Protein AF-A0A0C3LAF5-F1 (afdb_monomer_lite)

InterPro domains:
  IPR010255 Haem peroxidase superfamily [SSF48113] (6-109)
  IPR019791 Haem peroxidase, animal-type [PF03098] (23-98)
  IPR019791 Haem peroxidase, animal-type [PS50292] (1-110)
  IPR037120 Haem peroxidase domain superfamily, animal type [G3DSA:1.10.640.10] (5-109)
  IPR05078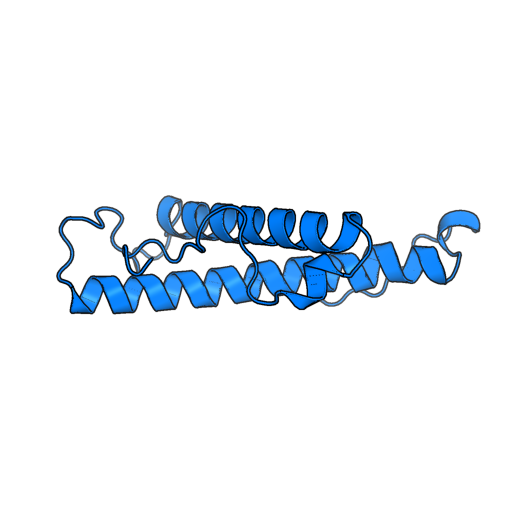3 Oxylipin biosynthesis and metabolism [PTHR11903] (9-99)

Sequence (110 aa):
LLDGTGRLKPDTFADIRLLQMPPSTPALCVLFSRNHNYIAKKLLAINEQGLWNRDVEGLGEEAKKKQDNEIFQTSRLINCGWFMNTILSDYLSAILGLVREGNSWSLDPL

Structure (mmCIF, N/CA/C/O backbone):
data_AF-A0A0C3LAF5-F1
#
_entry.id   AF-A0A0C3LAF5-F1
#
loop_
_atom_site.group_PDB
_atom_site.id
_atom_site.type_symbol
_atom_site.label_atom_id
_atom_site.label_alt_id
_atom_site.label_comp_id
_atom_site.label_asym_id
_atom_site.label_entity_id
_atom_site.label_seq_id
_atom_site.pdbx_PDB_ins_code
_atom_site.Cartn_x
_atom_site.Cartn_y
_atom_site.Cartn_z
_atom_site.occupancy
_atom_site.B_iso_or_equiv
_atom_site.auth_seq_id
_atom_site.auth_comp_id
_atom_site.auth_asym_id
_atom_site.auth_atom_id
_atom_site.pdbx_PDB_model_num
ATOM 1 N N . LEU A 1 1 ? -10.908 5.623 4.260 1.00 79.94 1 LEU A N 1
ATOM 2 C CA . LEU A 1 1 ? -12.310 5.186 4.450 1.00 79.94 1 LEU A CA 1
ATOM 3 C C . LEU A 1 1 ? -12.747 5.369 5.900 1.00 79.94 1 LEU A C 1
ATOM 5 O O . LEU A 1 1 ? -13.942 5.509 6.108 1.00 79.94 1 LEU A O 1
ATOM 9 N N . LEU A 1 2 ? -11.802 5.448 6.859 1.00 85.94 2 LEU A N 1
ATOM 10 C CA . LEU A 1 2 ? -12.084 5.606 8.294 1.00 85.94 2 LEU A CA 1
ATOM 11 C C . LEU A 1 2 ? -13.057 4.534 8.806 1.00 85.94 2 LEU A C 1
ATOM 13 O O . LEU A 1 2 ? -13.799 4.744 9.759 1.00 85.94 2 LEU A O 1
ATOM 17 N N . ASP A 1 3 ? -13.056 3.378 8.143 1.00 91.00 3 ASP A N 1
ATOM 18 C CA . ASP A 1 3 ? -13.940 2.258 8.426 1.00 91.00 3 ASP A CA 1
ATOM 19 C C . ASP A 1 3 ? -13.310 1.290 9.440 1.00 91.00 3 ASP A C 1
ATOM 21 O O . ASP A 1 3 ? -13.928 0.285 9.768 1.00 91.00 3 ASP A O 1
ATOM 25 N N . GLY A 1 4 ? -12.113 1.602 9.957 1.00 92.38 4 GLY A N 1
ATOM 26 C CA . GLY A 1 4 ? -11.370 0.792 10.925 1.00 92.38 4 GLY A CA 1
ATOM 27 C C . GLY A 1 4 ? -10.572 -0.343 10.285 1.00 92.38 4 GLY A C 1
ATOM 28 O O . GLY A 1 4 ? -10.024 -1.181 11.000 1.00 92.38 4 GLY A O 1
ATOM 29 N N . THR A 1 5 ? -10.508 -0.385 8.949 1.00 94.56 5 THR A N 1
ATOM 30 C CA . THR A 1 5 ? -9.819 -1.438 8.189 1.00 94.56 5 THR A CA 1
ATOM 31 C C . THR A 1 5 ? -8.479 -0.991 7.606 1.00 94.56 5 THR A C 1
ATOM 33 O O . THR A 1 5 ? -7.758 -1.815 7.046 1.00 94.56 5 THR A O 1
ATOM 36 N N . GLY A 1 6 ? -8.142 0.301 7.688 1.00 95.69 6 GLY A N 1
ATOM 37 C CA . GLY A 1 6 ? -6.876 0.862 7.206 1.00 95.69 6 GLY A CA 1
ATOM 38 C C . GLY A 1 6 ? -6.710 0.833 5.682 1.00 95.69 6 GLY A C 1
ATOM 39 O O . GLY A 1 6 ? -5.591 0.918 5.165 1.00 95.69 6 GLY A O 1
ATOM 40 N N . ARG A 1 7 ? -7.815 0.685 4.940 1.00 97.06 7 ARG A N 1
ATOM 41 C CA . ARG A 1 7 ? -7.820 0.549 3.478 1.00 97.06 7 ARG A CA 1
ATOM 42 C C . ARG A 1 7 ? -7.834 1.890 2.746 1.00 97.06 7 ARG A C 1
ATOM 44 O O . ARG A 1 7 ? -8.503 2.854 3.132 1.00 97.06 7 ARG A O 1
ATOM 51 N N . LEU A 1 8 ? -7.166 1.894 1.599 1.00 96.44 8 LEU A N 1
ATOM 52 C CA . LEU A 1 8 ? -7.285 2.911 0.565 1.00 96.44 8 LEU A CA 1
ATOM 53 C C . LEU A 1 8 ? -8.589 2.746 -0.217 1.00 96.44 8 LEU A C 1
ATOM 55 O O . LEU A 1 8 ? -9.133 1.644 -0.354 1.00 96.44 8 LEU A O 1
ATOM 59 N N . LYS A 1 9 ? -9.061 3.852 -0.799 1.00 96.06 9 LYS A N 1
ATOM 60 C CA . LYS A 1 9 ? -10.167 3.810 -1.756 1.00 96.06 9 LYS A CA 1
ATOM 61 C C . LYS A 1 9 ? -9.738 2.957 -2.969 1.00 96.06 9 LYS A C 1
ATOM 63 O O . LYS A 1 9 ? -8.668 3.225 -3.524 1.00 96.06 9 LYS A O 1
ATOM 68 N N . PRO A 1 10 ? -10.522 1.936 -3.366 1.00 96.19 10 PRO A N 1
ATOM 69 C CA . PRO A 1 10 ? -10.127 1.013 -4.428 1.00 96.19 10 PRO A CA 1
ATOM 70 C C . PRO A 1 10 ? -9.771 1.729 -5.730 1.00 96.19 10 PRO A C 1
ATOM 72 O O . PRO A 1 10 ? -10.497 2.629 -6.142 1.00 96.19 10 PRO A O 1
ATOM 75 N N . ASP A 1 11 ? -8.674 1.305 -6.356 1.00 95.00 11 ASP A N 1
ATOM 76 C CA . ASP A 1 11 ? -8.231 1.743 -7.686 1.00 95.00 11 ASP A CA 1
ATOM 77 C C . ASP A 1 11 ? -8.086 3.264 -7.829 1.00 95.00 11 ASP A C 1
ATOM 79 O O . ASP A 1 11 ? -8.399 3.854 -8.860 1.00 95.00 11 ASP A O 1
ATOM 83 N N . THR A 1 12 ? -7.585 3.905 -6.771 1.00 93.69 12 THR A N 1
ATOM 84 C CA . THR A 1 12 ? -7.302 5.343 -6.759 1.00 93.69 12 THR A CA 1
ATOM 85 C C . THR A 1 12 ? -5.849 5.648 -6.428 1.00 93.69 12 THR A C 1
ATOM 87 O O . THR A 1 12 ? -5.161 4.871 -5.760 1.00 93.69 12 THR A O 1
ATOM 90 N N . PHE A 1 13 ? -5.405 6.811 -6.894 1.00 94.56 13 PHE A N 1
ATOM 91 C CA . PHE A 1 13 ? -4.116 7.425 -6.604 1.00 94.56 13 PHE A CA 1
ATOM 92 C C . PHE A 1 13 ? -4.319 8.932 -6.401 1.00 94.56 13 PHE A C 1
ATOM 94 O O . PHE A 1 13 ? -5.318 9.497 -6.844 1.00 94.56 13 PHE A O 1
ATOM 101 N N . ALA A 1 14 ? -3.400 9.572 -5.680 1.00 92.06 14 ALA A N 1
ATOM 102 C CA . ALA A 1 14 ? -3.604 10.933 -5.181 1.00 92.06 14 ALA A CA 1
ATOM 103 C C . ALA A 1 14 ? -3.352 12.033 -6.225 1.00 92.06 14 ALA A C 1
ATOM 105 O O . ALA A 1 14 ? -3.884 13.131 -6.091 1.00 92.06 14 ALA A O 1
ATOM 106 N N . ASP A 1 15 ? -2.529 11.760 -7.238 1.00 94.69 15 ASP A N 1
ATOM 107 C CA . ASP A 1 15 ? -2.002 12.794 -8.127 1.00 94.69 15 ASP A CA 1
ATOM 108 C C . ASP A 1 15 ? -2.556 12.678 -9.550 1.00 94.69 15 ASP A C 1
ATOM 110 O O . ASP A 1 15 ? -2.332 11.687 -10.245 1.00 94.69 15 ASP A O 1
ATOM 114 N N . ILE A 1 16 ? -3.248 13.725 -10.003 1.00 94.50 16 ILE A N 1
ATOM 115 C CA . ILE A 1 16 ? -3.833 13.797 -11.345 1.00 94.50 16 ILE A CA 1
ATOM 116 C C . ILE A 1 16 ? -2.776 13.851 -12.455 1.00 94.50 16 ILE A C 1
ATOM 118 O O . ILE A 1 16 ? -3.044 13.426 -13.577 1.00 94.50 16 ILE A O 1
ATOM 122 N N . ARG A 1 17 ? -1.557 14.323 -12.161 1.00 95.62 17 ARG A N 1
ATOM 123 C CA . ARG A 1 17 ? -0.465 14.425 -13.145 1.00 95.62 17 ARG A CA 1
ATOM 124 C C . ARG A 1 17 ? -0.049 13.057 -13.681 1.00 95.62 17 ARG A C 1
ATOM 126 O O . ARG A 1 17 ? 0.421 12.963 -14.809 1.00 95.62 17 ARG A O 1
ATOM 133 N N . LEU A 1 18 ? -0.299 11.985 -12.924 1.00 94.44 18 LEU A N 1
ATOM 134 C CA . LEU A 1 18 ? -0.063 10.606 -13.364 1.00 94.44 18 LEU A CA 1
ATOM 135 C C . LEU A 1 18 ? -0.917 10.219 -14.581 1.00 94.44 18 LEU A C 1
ATOM 137 O O . LEU A 1 18 ? -0.532 9.325 -15.327 1.00 94.44 18 LEU A O 1
ATOM 141 N N . LEU A 1 19 ? -2.039 10.907 -14.828 1.00 94.31 19 LEU A N 1
ATOM 142 C CA . LEU A 1 19 ? -2.852 10.712 -16.035 1.00 94.31 19 LEU A CA 1
ATOM 143 C C . LEU A 1 19 ? -2.195 11.276 -17.303 1.00 94.31 19 LEU A C 1
ATOM 145 O O . LEU A 1 19 ? -2.600 10.918 -18.403 1.00 94.31 19 LEU A O 1
ATOM 149 N N . GLN A 1 20 ? -1.203 12.159 -17.159 1.00 96.44 20 GLN A N 1
ATOM 150 C CA . GLN A 1 20 ? -0.424 12.719 -18.270 1.00 96.44 20 GLN A CA 1
ATOM 151 C C . GLN A 1 20 ? 0.833 11.888 -18.578 1.00 96.44 20 GLN A C 1
ATOM 153 O O . GLN A 1 20 ? 1.569 12.199 -19.512 1.00 96.44 20 GLN A O 1
ATOM 158 N N . MET A 1 21 ? 1.093 10.844 -17.789 1.00 96.25 21 MET A N 1
ATOM 159 C CA . MET A 1 21 ? 2.193 9.903 -17.988 1.00 96.25 21 MET A CA 1
ATOM 160 C C . MET A 1 21 ? 1.738 8.713 -18.850 1.00 96.25 21 MET A C 1
ATOM 162 O O . MET A 1 21 ? 0.535 8.526 -19.056 1.00 96.25 21 MET A O 1
ATOM 166 N N . PRO A 1 22 ? 2.667 7.880 -19.361 1.00 97.44 22 PRO A N 1
ATOM 167 C CA . PRO A 1 22 ? 2.301 6.651 -20.056 1.00 97.44 22 PRO A CA 1
ATOM 168 C C . PRO A 1 22 ? 1.338 5.797 -19.217 1.00 97.44 22 PRO A C 1
ATOM 170 O O . PRO A 1 22 ? 1.489 5.748 -17.996 1.00 97.44 22 PRO A O 1
ATOM 173 N N . PRO A 1 23 ? 0.389 5.073 -19.839 1.00 95.81 23 PRO A N 1
ATOM 174 C CA . PRO A 1 23 ? -0.670 4.349 -19.126 1.00 95.81 23 PRO A CA 1
ATOM 175 C C . PRO A 1 23 ? -0.147 3.279 -18.153 1.00 95.81 23 PRO A C 1
ATOM 177 O O . PRO A 1 23 ? -0.850 2.898 -17.218 1.00 95.81 23 PRO A O 1
ATOM 180 N N . SER A 1 24 ? 1.096 2.823 -18.327 1.00 95.81 24 SER A N 1
ATOM 181 C CA . SER A 1 24 ? 1.781 1.929 -17.391 1.00 95.81 24 SER A CA 1
ATOM 182 C C . SER A 1 24 ? 1.985 2.553 -16.006 1.00 95.81 24 SER A C 1
A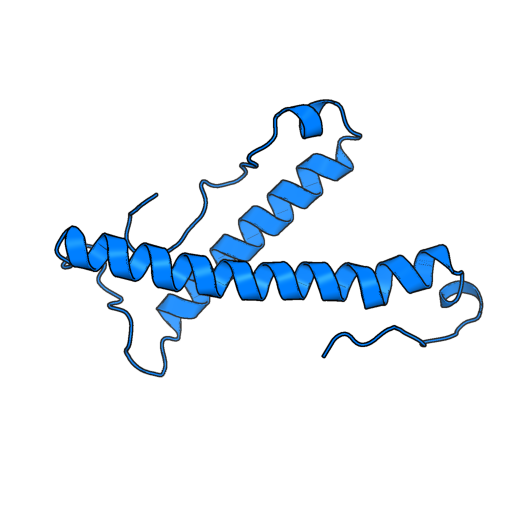TOM 184 O O . SER A 1 24 ? 1.886 1.846 -15.006 1.00 95.81 24 SER A O 1
ATOM 186 N N . THR A 1 25 ? 2.216 3.865 -15.914 1.00 95.19 25 THR A N 1
ATOM 187 C CA . THR A 1 25 ? 2.442 4.556 -14.639 1.00 95.19 25 THR A CA 1
ATOM 188 C C . THR A 1 25 ? 1.213 4.519 -13.718 1.00 95.19 25 THR A C 1
ATOM 190 O O . THR A 1 25 ? 1.326 3.968 -12.620 1.00 95.19 25 THR A O 1
ATOM 193 N N . PRO A 1 26 ? 0.024 5.026 -14.112 1.00 96.44 26 PRO A N 1
ATOM 194 C CA . PRO A 1 26 ? -1.160 4.937 -13.262 1.00 96.44 26 PRO A CA 1
ATOM 195 C C . PRO A 1 26 ? -1.616 3.485 -13.043 1.00 96.44 26 PRO A C 1
ATOM 197 O O . PRO A 1 26 ? -2.144 3.177 -11.975 1.00 96.44 26 PRO A O 1
ATOM 200 N N . ALA A 1 27 ? -1.364 2.569 -13.988 1.00 96.25 27 ALA A N 1
ATOM 201 C CA . ALA A 1 27 ? -1.635 1.143 -13.791 1.00 96.25 27 ALA A CA 1
ATOM 202 C C . ALA A 1 27 ? -0.805 0.545 -12.639 1.00 96.25 27 ALA A C 1
ATOM 204 O O . ALA A 1 27 ? -1.352 -0.172 -11.797 1.00 96.25 27 ALA A O 1
ATOM 205 N N . LEU A 1 28 ? 0.487 0.887 -12.542 1.00 95.44 28 LEU A N 1
ATOM 206 C CA . LEU A 1 28 ? 1.329 0.500 -11.405 1.00 95.44 28 LEU A CA 1
ATOM 207 C C . LEU A 1 28 ? 0.809 1.098 -10.092 1.00 95.44 28 LEU A C 1
ATOM 209 O O . LEU A 1 28 ? 0.742 0.394 -9.085 1.00 95.44 28 LEU A O 1
ATOM 213 N N . CYS A 1 29 ? 0.370 2.359 -10.089 1.00 95.94 29 CYS A N 1
ATOM 214 C CA . CYS A 1 29 ? -0.223 2.970 -8.896 1.00 95.94 29 CYS A CA 1
ATOM 215 C C . CYS A 1 29 ? -1.475 2.216 -8.419 1.00 95.94 29 CYS A C 1
ATOM 217 O O . CYS A 1 29 ? -1.627 1.973 -7.221 1.00 95.94 29 CYS A O 1
ATOM 219 N N . VAL A 1 30 ? -2.348 1.799 -9.341 1.00 96.81 30 VAL A N 1
ATOM 220 C CA . VAL A 1 30 ? -3.519 0.967 -9.022 1.00 96.81 30 VAL A CA 1
ATOM 221 C C . VAL A 1 30 ? -3.096 -0.388 -8.450 1.00 96.81 30 VAL A C 1
ATOM 223 O O . VAL A 1 30 ? -3.674 -0.837 -7.460 1.00 96.81 30 VAL A O 1
ATOM 226 N N . LEU A 1 31 ? -2.058 -1.020 -9.004 1.00 97.25 31 LEU A N 1
ATOM 227 C CA . LEU A 1 31 ? -1.526 -2.282 -8.486 1.00 97.25 31 LEU A CA 1
ATOM 228 C C . LEU A 1 31 ? -1.040 -2.139 -7.035 1.00 97.25 31 LEU A C 1
ATOM 230 O O . LEU A 1 31 ? -1.442 -2.925 -6.177 1.00 97.25 31 LEU A O 1
ATOM 234 N N . PHE A 1 32 ? -0.264 -1.099 -6.727 1.00 97.25 32 PHE A N 1
ATOM 235 C CA . PHE A 1 32 ? 0.191 -0.835 -5.356 1.00 97.25 32 PHE A CA 1
ATOM 236 C C . PHE A 1 32 ? -0.946 -0.409 -4.415 1.00 97.25 32 PHE A C 1
ATOM 238 O O . PHE A 1 32 ? -0.900 -0.729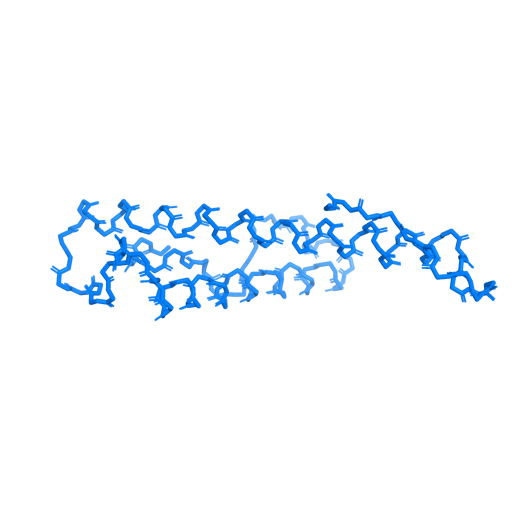 -3.226 1.00 97.25 32 PHE A O 1
ATOM 245 N N . SER A 1 33 ? -1.995 0.247 -4.922 1.00 97.38 33 SER A N 1
ATOM 246 C CA . SER A 1 33 ? -3.220 0.541 -4.160 1.00 97.38 33 SER A CA 1
ATOM 247 C C . SER A 1 33 ? -3.955 -0.748 -3.760 1.00 97.38 33 SER A C 1
ATOM 249 O O . SER A 1 33 ? -4.345 -0.932 -2.602 1.00 97.38 33 SER A O 1
ATOM 251 N N . ARG A 1 34 ? -4.067 -1.707 -4.688 1.00 98.19 34 ARG A N 1
ATOM 252 C CA . ARG A 1 34 ? -4.624 -3.042 -4.414 1.00 98.19 34 ARG A CA 1
ATOM 253 C C . ARG A 1 34 ? -3.753 -3.839 -3.445 1.00 98.19 34 ARG A C 1
ATOM 255 O O . ARG A 1 34 ? -4.305 -4.468 -2.542 1.00 98.19 34 ARG A O 1
ATOM 262 N N . ASN A 1 35 ? -2.428 -3.779 -3.586 1.00 98.06 35 ASN A N 1
ATOM 263 C CA . ASN A 1 35 ? -1.499 -4.463 -2.685 1.00 98.06 35 ASN A CA 1
ATOM 264 C C . ASN A 1 35 ? -1.597 -3.929 -1.247 1.00 98.06 35 ASN A C 1
ATOM 266 O O . ASN A 1 35 ? -1.729 -4.718 -0.316 1.00 98.06 35 ASN A O 1
ATOM 270 N N . HIS A 1 36 ? -1.666 -2.603 -1.059 1.00 98.38 36 HIS A N 1
ATOM 271 C CA . HIS A 1 36 ? -1.935 -1.994 0.254 1.00 98.38 36 HIS A CA 1
ATOM 272 C C . HIS A 1 36 ? -3.205 -2.569 0.888 1.00 98.38 36 HIS A C 1
ATOM 274 O O . HIS A 1 36 ? -3.200 -2.996 2.039 1.00 98.38 36 HIS A O 1
ATOM 280 N N . ASN A 1 37 ? -4.298 -2.628 0.123 1.00 97.94 37 ASN A N 1
ATOM 281 C CA . ASN A 1 37 ? -5.575 -3.149 0.611 1.00 97.94 37 ASN A CA 1
ATOM 282 C C . ASN A 1 37 ? -5.539 -4.651 0.913 1.00 97.94 37 ASN A C 1
ATOM 284 O O . ASN A 1 37 ? -6.258 -5.112 1.801 1.00 97.94 37 ASN A O 1
ATOM 288 N N . TYR A 1 38 ? -4.734 -5.419 0.181 1.00 98.12 38 TYR A N 1
ATOM 289 C CA . TYR A 1 38 ? -4.489 -6.825 0.475 1.00 98.12 38 TYR A CA 1
ATOM 290 C C . TYR A 1 38 ? -3.716 -6.993 1.791 1.00 98.12 38 TYR A C 1
ATOM 292 O O . TYR A 1 38 ? -4.146 -7.767 2.647 1.00 98.12 38 TYR A O 1
ATOM 300 N N . ILE A 1 39 ? -2.646 -6.217 1.989 1.00 98.12 39 ILE A N 1
ATOM 301 C CA . ILE A 1 39 ? -1.844 -6.216 3.219 1.00 98.12 39 ILE A CA 1
ATOM 302 C C . ILE A 1 39 ? -2.714 -5.845 4.425 1.00 98.12 39 ILE A C 1
ATOM 304 O O . ILE A 1 39 ? -2.753 -6.602 5.390 1.00 98.12 39 ILE A O 1
ATOM 308 N N . ALA A 1 40 ? -3.483 -4.755 4.345 1.00 97.50 40 ALA A N 1
ATOM 309 C CA . ALA A 1 40 ? -4.364 -4.310 5.428 1.00 97.50 40 ALA A CA 1
ATOM 310 C C . ALA A 1 40 ? -5.359 -5.401 5.861 1.00 97.50 40 ALA A C 1
ATOM 312 O O . ALA A 1 40 ? -5.516 -5.685 7.050 1.00 97.50 40 ALA A O 1
ATOM 313 N N . LYS A 1 41 ? -5.977 -6.092 4.891 1.00 96.50 41 LYS A N 1
ATOM 314 C CA . LYS A 1 41 ? -6.861 -7.236 5.165 1.00 96.50 41 LYS A CA 1
ATOM 315 C C . LYS A 1 41 ? -6.125 -8.383 5.854 1.00 96.50 41 LYS A C 1
ATOM 317 O O . LYS A 1 41 ? -6.687 -9.009 6.746 1.00 96.50 41 LYS A O 1
ATOM 322 N N . LYS A 1 42 ? -4.892 -8.683 5.437 1.00 96.94 42 LYS A N 1
ATOM 323 C CA . LYS A 1 42 ? -4.081 -9.750 6.038 1.00 96.94 42 LYS A CA 1
ATOM 324 C C . LYS A 1 42 ? -3.647 -9.410 7.460 1.00 96.94 42 LYS A C 1
ATOM 326 O O . LYS A 1 42 ? -3.755 -10.280 8.317 1.00 96.94 42 LYS A O 1
ATOM 331 N N . LEU A 1 43 ? -3.248 -8.166 7.723 1.00 95.81 43 LEU A N 1
ATOM 332 C CA . LEU A 1 43 ? -2.910 -7.697 9.069 1.00 95.81 43 LEU A CA 1
ATOM 333 C C . LEU A 1 43 ? -4.085 -7.894 10.034 1.00 95.81 43 LEU A C 1
ATOM 335 O O . LEU A 1 43 ? -3.908 -8.504 11.086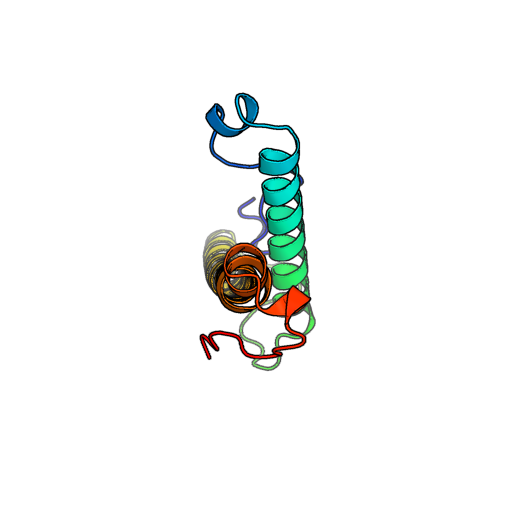 1.00 95.81 43 LEU A O 1
ATOM 339 N N . LEU A 1 44 ? -5.292 -7.473 9.639 1.00 94.62 44 LEU A N 1
ATOM 340 C CA . LEU A 1 44 ? -6.497 -7.632 10.460 1.00 94.62 44 LEU A CA 1
ATOM 341 C C . LEU A 1 44 ? -6.917 -9.106 10.625 1.00 94.62 44 LEU A C 1
ATOM 343 O O . LEU A 1 44 ? -7.356 -9.517 11.701 1.00 94.62 44 LEU A O 1
ATOM 347 N N . ALA A 1 45 ? -6.781 -9.912 9.566 1.00 94.19 45 ALA A N 1
ATOM 348 C CA . ALA A 1 45 ? -7.155 -11.325 9.589 1.00 94.19 45 ALA A CA 1
ATOM 349 C C . ALA A 1 45 ? -6.236 -12.163 10.487 1.00 94.19 45 ALA A C 1
ATOM 351 O O . ALA A 1 45 ? -6.732 -12.991 11.248 1.00 94.19 45 ALA A O 1
ATOM 352 N N . ILE A 1 46 ? -4.919 -11.955 10.408 1.00 94.38 46 ILE A N 1
ATOM 353 C CA . ILE A 1 46 ? -3.946 -12.702 11.209 1.00 94.38 46 ILE A CA 1
ATOM 354 C C . ILE A 1 46 ? -3.969 -12.162 12.647 1.00 94.38 46 ILE A C 1
ATOM 356 O O . ILE A 1 46 ? -4.409 -12.880 13.543 1.00 94.38 46 ILE A O 1
ATOM 360 N N . ASN A 1 47 ? -3.602 -10.887 12.845 1.00 93.12 47 ASN A N 1
ATOM 361 C CA . ASN A 1 47 ? -3.642 -10.173 14.130 1.00 93.12 47 ASN A CA 1
ATOM 362 C C . ASN A 1 47 ? -3.161 -11.016 15.333 1.00 93.12 47 ASN A C 1
ATOM 364 O O . ASN A 1 47 ? -3.883 -11.182 16.315 1.00 93.12 47 ASN A O 1
ATOM 368 N N . GLU A 1 48 ? -1.950 -11.577 15.250 1.00 89.00 48 GLU A N 1
ATOM 369 C CA . GLU A 1 48 ? -1.416 -12.545 16.232 1.00 89.00 48 GLU A CA 1
ATOM 370 C C . GLU A 1 48 ? -1.360 -11.991 17.660 1.00 89.00 48 GLU A C 1
ATOM 372 O O . GLU A 1 48 ? -1.580 -12.716 18.625 1.00 89.00 48 GLU A O 1
ATOM 377 N N . GLN A 1 49 ? -1.098 -10.690 17.792 1.00 88.62 49 GLN A N 1
ATOM 378 C CA . GLN A 1 49 ? -0.988 -10.001 19.078 1.00 88.62 49 GLN A CA 1
ATOM 379 C C . GLN A 1 49 ? -2.345 -9.559 19.647 1.00 88.62 49 GLN A C 1
ATOM 381 O O . GLN A 1 49 ? -2.392 -9.024 20.751 1.00 88.62 49 GLN A O 1
ATOM 386 N N . GLY A 1 50 ? -3.447 -9.745 18.908 1.00 88.31 50 GLY A N 1
ATOM 387 C CA . GLY A 1 50 ? -4.778 -9.319 19.345 1.00 88.31 50 GLY A CA 1
ATOM 388 C C . GLY A 1 50 ? -4.927 -7.802 19.508 1.00 88.31 50 GLY A C 1
ATOM 389 O O . GLY A 1 50 ? -5.813 -7.355 20.229 1.00 88.31 50 GLY A O 1
ATOM 390 N N . LEU A 1 51 ? -4.064 -7.011 18.860 1.00 86.88 51 LEU A N 1
ATOM 391 C CA . LEU A 1 51 ? -4.039 -5.548 18.974 1.00 86.88 51 LEU A CA 1
ATOM 392 C C . LEU A 1 51 ? -5.276 -4.894 18.352 1.00 86.88 51 LEU A C 1
ATOM 394 O O . LEU A 1 51 ? -5.755 -3.875 18.847 1.00 86.88 51 LEU A O 1
ATOM 398 N N . TRP A 1 52 ? -5.789 -5.476 17.267 1.00 92.25 52 TRP A N 1
ATOM 399 C CA . TRP A 1 52 ? -6.927 -4.936 16.525 1.00 92.25 52 TRP A CA 1
ATOM 400 C C . TRP A 1 52 ? -8.209 -5.725 16.777 1.00 92.25 52 TRP A C 1
ATOM 402 O O . TRP A 1 52 ? -8.192 -6.947 16.927 1.00 92.25 52 TRP A O 1
ATOM 412 N N . ASN A 1 53 ? -9.349 -5.044 16.769 1.00 90.75 53 ASN A N 1
ATOM 413 C CA . ASN A 1 53 ? -10.644 -5.701 16.806 1.00 90.75 53 ASN A CA 1
ATOM 414 C C . ASN A 1 53 ? -11.093 -6.056 15.380 1.00 90.75 53 ASN A C 1
ATOM 416 O O . ASN A 1 53 ? -11.168 -5.195 14.499 1.00 90.75 53 ASN A O 1
ATOM 420 N N . ARG A 1 54 ? -11.384 -7.345 15.167 1.00 88.19 54 ARG A N 1
ATOM 421 C CA . ARG A 1 54 ? -11.886 -7.882 13.894 1.00 88.19 54 ARG A CA 1
ATOM 422 C C . ARG A 1 54 ? -13.332 -7.471 13.623 1.00 88.19 54 ARG A C 1
ATOM 424 O O . ARG A 1 54 ? -13.694 -7.317 12.460 1.00 88.19 54 ARG A O 1
ATOM 431 N N . ASP A 1 55 ? -14.134 -7.296 14.672 1.00 88.31 55 ASP A N 1
ATOM 432 C CA . ASP A 1 55 ? -15.471 -6.724 14.566 1.00 88.31 55 ASP A CA 1
ATOM 433 C C . ASP A 1 55 ? -15.374 -5.196 14.589 1.00 88.31 55 ASP A C 1
ATOM 435 O O . ASP A 1 55 ? -15.327 -4.544 15.634 1.00 88.31 55 ASP A O 1
ATOM 439 N N . VAL A 1 56 ? -15.285 -4.635 13.388 1.00 86.81 56 VAL A N 1
ATOM 440 C CA . VAL A 1 56 ? -15.120 -3.198 13.155 1.00 86.81 56 VAL A CA 1
ATOM 441 C C . VAL A 1 56 ? -16.419 -2.410 13.327 1.00 86.81 56 VAL A C 1
ATOM 443 O O . VAL A 1 56 ? -16.379 -1.183 13.445 1.00 86.81 56 VAL A O 1
ATOM 446 N N . GLU A 1 57 ? -17.566 -3.092 13.330 1.00 85.88 57 GLU A N 1
ATOM 447 C CA . GLU A 1 57 ? -18.886 -2.473 13.476 1.00 85.88 57 GLU A CA 1
ATOM 448 C C . GLU A 1 57 ? -19.224 -2.223 14.948 1.00 85.88 57 GLU A C 1
ATOM 450 O O . GLU A 1 57 ? -19.839 -1.208 15.266 1.00 85.88 57 GLU A O 1
ATOM 455 N N . GLY A 1 58 ? -18.745 -3.085 15.853 1.00 83.56 58 GLY A N 1
ATOM 456 C CA . GLY A 1 58 ? -18.889 -2.914 17.303 1.00 83.56 58 GLY A CA 1
ATOM 457 C C . GLY A 1 58 ? -17.958 -1.867 17.939 1.00 83.56 58 GLY A C 1
ATOM 458 O O . GLY A 1 58 ? -18.066 -1.589 19.134 1.00 83.56 58 GLY A O 1
ATOM 459 N N . LEU A 1 59 ? -17.026 -1.287 17.177 1.00 88.81 59 LEU A N 1
ATOM 460 C CA . LEU A 1 59 ? -16.072 -0.286 17.665 1.00 88.81 59 LEU A CA 1
ATOM 461 C C . LEU A 1 59 ? -16.698 1.114 17.728 1.00 88.81 59 LEU A C 1
ATOM 463 O O . LEU A 1 59 ? -17.299 1.590 16.767 1.00 88.81 59 LEU A O 1
ATOM 467 N N . GLY A 1 60 ? -16.459 1.828 18.832 1.00 90.81 60 GLY A N 1
ATOM 468 C CA . GLY A 1 60 ? -16.761 3.259 18.911 1.00 90.81 60 GLY A CA 1
ATOM 469 C C . GLY A 1 60 ? -15.940 4.073 17.901 1.00 90.81 60 GLY A C 1
ATOM 470 O O . GLY A 1 60 ? -14.807 3.716 17.581 1.00 90.81 60 GLY A O 1
ATOM 471 N N . GLU A 1 61 ? -16.485 5.196 17.433 1.00 92.12 61 GLU A N 1
ATOM 472 C CA . GLU A 1 61 ? -15.899 6.028 16.363 1.00 92.12 61 GLU A CA 1
ATOM 473 C C . GLU A 1 61 ? -14.435 6.446 16.605 1.00 92.12 61 GLU A C 1
ATOM 475 O O . GLU A 1 61 ? -13.603 6.383 15.700 1.00 92.12 61 GLU A O 1
ATOM 480 N N . GLU A 1 62 ? -14.088 6.835 17.834 1.00 92.50 62 GLU A N 1
ATOM 481 C CA . GLU A 1 62 ? -12.712 7.184 18.227 1.00 92.50 62 GLU A CA 1
ATOM 482 C C . GLU A 1 62 ? -11.756 5.987 18.086 1.00 92.50 62 GLU A C 1
ATOM 484 O O . GLU A 1 62 ? -10.703 6.078 17.449 1.00 92.50 62 GLU A O 1
ATOM 489 N N . ALA A 1 63 ? -12.14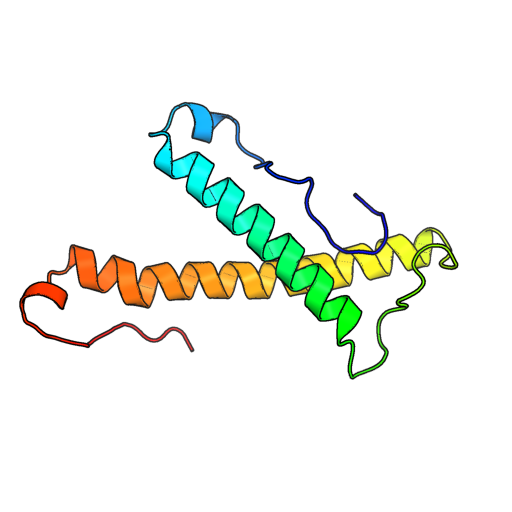9 4.832 18.635 1.00 92.06 63 ALA A N 1
ATOM 490 C CA . ALA A 1 63 ? -11.358 3.606 18.580 1.00 92.06 63 ALA A CA 1
ATOM 491 C C . ALA A 1 63 ? -11.212 3.098 17.138 1.00 92.06 63 ALA A C 1
ATOM 493 O O . ALA A 1 63 ? -10.132 2.668 16.732 1.00 92.06 63 ALA A O 1
ATOM 494 N N . LYS A 1 64 ? -12.276 3.227 16.342 1.00 94.19 64 LYS A N 1
ATOM 495 C CA . LYS A 1 64 ? -12.303 2.878 14.923 1.00 94.19 64 LYS A CA 1
ATOM 496 C C . LYS A 1 64 ? -11.308 3.709 14.116 1.00 94.19 64 LYS A C 1
ATOM 498 O O . LYS A 1 64 ? -10.534 3.144 13.350 1.00 94.19 64 LYS A O 1
ATOM 503 N N . LYS A 1 65 ? -11.256 5.029 14.330 1.00 94.62 65 LYS A N 1
ATOM 504 C CA . LYS A 1 65 ? -10.269 5.914 13.681 1.00 94.62 65 LYS A CA 1
ATOM 505 C C . LYS A 1 65 ? -8.838 5.597 14.100 1.00 94.62 65 LYS A C 1
ATOM 507 O O . LYS A 1 65 ? -7.948 5.596 13.250 1.00 94.62 65 LYS A O 1
ATOM 512 N N . LYS A 1 66 ? -8.613 5.319 15.389 1.00 94.94 66 LYS A N 1
ATOM 513 C CA . LYS A 1 66 ? -7.290 4.935 15.896 1.00 94.94 66 LYS A CA 1
ATOM 514 C C . LYS A 1 66 ? -6.801 3.652 15.220 1.00 94.94 66 LYS A C 1
ATOM 516 O O . LYS A 1 66 ? -5.713 3.647 14.650 1.00 94.94 66 LYS A O 1
ATOM 521 N N . GLN A 1 67 ? -7.637 2.614 15.215 1.00 95.38 67 GLN A N 1
ATOM 522 C CA . GLN A 1 67 ? -7.339 1.347 14.553 1.00 95.38 67 GLN A CA 1
ATOM 523 C C . GLN A 1 67 ? -7.117 1.523 13.043 1.00 95.38 67 GLN A C 1
ATOM 525 O O . GLN A 1 67 ? -6.153 0.980 12.506 1.00 95.38 67 GLN A O 1
ATOM 530 N N . ASP A 1 68 ? -7.964 2.306 12.361 1.00 96.62 68 ASP A N 1
ATOM 531 C CA . ASP A 1 68 ? -7.818 2.590 10.926 1.00 96.62 68 ASP A CA 1
ATOM 532 C C . ASP A 1 68 ? -6.439 3.179 10.620 1.00 96.62 68 ASP A C 1
ATOM 534 O O . ASP A 1 68 ? -5.760 2.713 9.707 1.00 96.62 68 ASP A O 1
ATOM 538 N N . ASN A 1 69 ? -6.004 4.165 11.411 1.00 96.88 69 ASN A N 1
ATOM 539 C CA . ASN A 1 69 ? -4.715 4.816 11.222 1.00 96.88 69 ASN A CA 1
ATOM 540 C C . ASN A 1 69 ? -3.543 3.865 11.496 1.00 96.88 69 ASN A C 1
ATOM 542 O O . ASN A 1 69 ? -2.606 3.826 10.705 1.00 96.88 69 ASN A O 1
ATOM 546 N N . GLU A 1 70 ? -3.589 3.075 12.568 1.00 96.44 70 GLU A N 1
ATOM 547 C CA . GLU A 1 70 ? -2.526 2.108 12.872 1.00 96.44 70 GLU A CA 1
ATOM 548 C C . GLU A 1 70 ? -2.363 1.080 11.745 1.00 96.44 70 GLU A C 1
ATOM 550 O O . GLU A 1 70 ? -1.274 0.948 11.182 1.00 96.44 70 GLU A O 1
ATOM 555 N N . ILE A 1 71 ? -3.456 0.424 11.335 1.00 96.94 71 ILE A N 1
ATOM 556 C CA . ILE A 1 71 ? -3.430 -0.560 10.242 1.00 96.94 71 ILE A CA 1
ATOM 557 C C . ILE A 1 71 ? -2.980 0.100 8.937 1.00 96.94 71 ILE A C 1
ATOM 559 O O . ILE A 1 71 ? -2.192 -0.482 8.185 1.00 96.94 71 ILE A O 1
ATOM 563 N N . PHE A 1 72 ? -3.452 1.318 8.659 1.00 97.56 72 PHE A N 1
ATOM 564 C CA . PHE A 1 72 ? -3.064 2.068 7.472 1.00 97.56 72 PHE A CA 1
ATOM 565 C C . PHE A 1 72 ? -1.557 2.338 7.436 1.00 97.56 72 PHE A C 1
ATOM 567 O O . PHE A 1 72 ? -0.923 2.060 6.417 1.00 97.56 72 PHE A O 1
ATOM 574 N N . GLN A 1 73 ? -0.971 2.850 8.522 1.00 97.94 73 GLN A N 1
ATOM 575 C CA . GLN A 1 73 ? 0.456 3.179 8.560 1.00 97.94 73 GLN A CA 1
ATOM 576 C C . GLN A 1 73 ? 1.326 1.926 8.449 1.00 97.94 73 GLN A C 1
ATOM 578 O O . GLN A 1 73 ? 2.290 1.926 7.680 1.00 97.94 73 GLN A O 1
ATOM 583 N N . THR A 1 74 ? 0.960 0.837 9.130 1.00 97.06 74 THR A N 1
ATOM 584 C CA . THR A 1 74 ? 1.674 -0.441 9.016 1.00 97.06 74 THR A CA 1
ATOM 585 C C . THR A 1 74 ? 1.588 -0.999 7.596 1.00 97.06 74 THR A C 1
ATOM 587 O O . THR A 1 74 ? 2.606 -1.361 7.008 1.00 97.06 74 THR A O 1
ATOM 590 N N . SER A 1 75 ? 0.395 -0.999 6.995 1.00 97.94 75 SER A N 1
ATOM 591 C CA . SER A 1 75 ? 0.203 -1.454 5.611 1.00 97.94 75 SER A CA 1
ATOM 592 C C . SER A 1 75 ? 0.996 -0.605 4.620 1.00 97.94 75 SER A C 1
ATOM 594 O O . SER A 1 75 ? 1.628 -1.146 3.713 1.00 97.94 75 SER A O 1
ATOM 596 N N . ARG A 1 76 ? 1.014 0.719 4.819 1.00 97.31 76 ARG A N 1
ATOM 597 C CA . ARG A 1 76 ? 1.779 1.664 4.001 1.00 97.31 76 ARG A CA 1
ATOM 598 C C . ARG A 1 76 ? 3.273 1.377 4.086 1.00 97.31 76 ARG A C 1
ATOM 600 O O . ARG A 1 76 ? 3.922 1.332 3.047 1.00 97.31 76 ARG A O 1
ATOM 607 N N . LEU A 1 77 ? 3.807 1.175 5.291 1.00 97.75 77 LEU A N 1
ATOM 608 C CA . LEU A 1 77 ? 5.223 0.875 5.498 1.00 97.75 77 LEU A CA 1
ATOM 609 C C . LEU A 1 77 ? 5.635 -0.399 4.748 1.00 97.75 77 LEU A C 1
ATOM 611 O O . LEU A 1 77 ? 6.596 -0.373 3.983 1.00 97.75 77 LEU A O 1
ATOM 615 N N . ILE A 1 78 ? 4.858 -1.476 4.895 1.00 97.31 78 ILE A N 1
ATOM 616 C CA . ILE A 1 78 ? 5.102 -2.746 4.198 1.00 97.31 78 ILE A CA 1
ATOM 617 C C . ILE A 1 78 ? 5.026 -2.548 2.678 1.00 97.31 78 ILE A C 1
ATOM 619 O O . ILE A 1 78 ? 5.920 -2.975 1.952 1.00 97.31 78 ILE A O 1
ATOM 623 N N . ASN A 1 79 ? 3.989 -1.869 2.182 1.00 97.50 79 ASN A N 1
ATOM 624 C CA . ASN A 1 79 ? 3.797 -1.641 0.749 1.00 97.50 79 ASN A CA 1
ATOM 625 C C . ASN A 1 79 ? 4.922 -0.783 0.135 1.00 97.50 79 ASN A C 1
ATOM 627 O O . ASN A 1 79 ? 5.368 -1.051 -0.979 1.00 97.50 79 ASN A O 1
ATOM 631 N N . CYS A 1 80 ? 5.421 0.216 0.871 1.00 95.94 80 CYS A N 1
ATOM 632 C CA . CYS A 1 80 ? 6.603 0.986 0.482 1.00 95.94 80 CYS A CA 1
ATOM 633 C C . CYS A 1 80 ? 7.876 0.123 0.465 1.00 95.94 80 CYS A C 1
ATOM 635 O O . CYS A 1 80 ? 8.690 0.289 -0.440 1.00 95.94 80 CYS A O 1
ATOM 637 N N . GLY A 1 81 ? 8.029 -0.814 1.406 1.00 95.81 81 GLY A N 1
ATOM 638 C CA . GLY A 1 81 ? 9.113 -1.802 1.393 1.00 95.81 81 GLY A CA 1
ATOM 639 C C . GLY A 1 81 ? 9.090 -2.678 0.137 1.00 95.81 81 GLY A C 1
ATOM 640 O O . GLY A 1 81 ? 10.105 -2.813 -0.537 1.00 95.81 81 GLY A O 1
ATOM 641 N N . TRP A 1 82 ? 7.915 -3.181 -0.255 1.00 95.00 82 TRP A N 1
ATOM 642 C CA . TRP A 1 82 ? 7.741 -3.922 -1.515 1.00 95.00 82 TRP A CA 1
ATOM 643 C C . TRP A 1 82 ? 8.122 -3.101 -2.747 1.00 95.00 82 TRP A C 1
ATOM 645 O O . TRP A 1 82 ? 8.766 -3.617 -3.662 1.00 95.00 82 TRP A O 1
ATOM 655 N N . PHE A 1 83 ? 7.738 -1.821 -2.774 1.00 94.81 83 PHE A N 1
ATOM 656 C CA . PHE A 1 83 ? 8.127 -0.920 -3.855 1.00 94.81 83 PHE A CA 1
ATOM 657 C C . PHE A 1 83 ? 9.648 -0.751 -3.908 1.00 94.81 83 PHE A C 1
ATOM 659 O O . PHE A 1 83 ? 10.240 -0.933 -4.967 1.00 94.81 83 PHE A O 1
ATOM 666 N N . MET A 1 84 ? 10.288 -0.472 -2.769 1.00 94.94 84 MET A N 1
ATOM 667 C CA . MET A 1 84 ? 11.743 -0.341 -2.679 1.00 94.94 84 MET A CA 1
ATOM 668 C C . MET A 1 84 ? 12.457 -1.607 -3.165 1.00 94.94 84 MET A C 1
ATOM 670 O O . MET A 1 84 ? 13.344 -1.505 -4.007 1.00 94.94 84 MET A O 1
ATOM 674 N N . ASN A 1 85 ? 12.024 -2.783 -2.708 1.00 93.25 85 ASN A N 1
ATOM 675 C CA . ASN A 1 85 ? 12.583 -4.067 -3.126 1.00 93.25 85 ASN A CA 1
ATOM 676 C C . ASN A 1 85 ? 12.467 -4.278 -4.645 1.00 93.25 85 ASN A C 1
ATOM 678 O O . ASN A 1 85 ? 13.449 -4.578 -5.310 1.00 93.25 85 ASN A O 1
ATOM 682 N N . THR A 1 86 ? 11.293 -4.005 -5.227 1.00 93.19 86 THR A N 1
ATOM 683 C CA . THR A 1 86 ? 11.085 -4.087 -6.689 1.00 93.19 86 THR A CA 1
ATOM 684 C C . THR A 1 86 ? 12.059 -3.179 -7.458 1.00 93.19 86 THR A C 1
ATOM 686 O O . THR A 1 86 ? 12.566 -3.548 -8.517 1.00 93.19 86 THR A O 1
ATOM 689 N N . ILE A 1 87 ? 12.339 -1.978 -6.938 1.00 93.62 87 ILE A N 1
ATOM 690 C CA . ILE A 1 87 ? 13.254 -1.035 -7.591 1.00 93.62 87 ILE A CA 1
ATOM 691 C C . ILE A 1 87 ? 14.717 -1.484 -7.470 1.00 93.62 87 ILE A C 1
ATOM 693 O O . ILE A 1 87 ? 15.448 -1.457 -8.460 1.00 93.62 87 ILE A O 1
ATOM 697 N N . LEU A 1 88 ? 15.158 -1.870 -6.273 1.00 93.38 88 LEU A N 1
ATOM 698 C CA . LEU A 1 88 ? 16.566 -2.178 -6.018 1.00 93.38 88 LEU A CA 1
ATOM 699 C C . LEU A 1 88 ? 16.986 -3.556 -6.533 1.00 93.38 88 LEU A C 1
ATOM 701 O O . LEU A 1 88 ? 18.132 -3.713 -6.958 1.00 93.38 88 LEU A O 1
ATOM 705 N N . SER A 1 89 ? 16.062 -4.518 -6.550 1.00 89.31 89 SER A N 1
ATOM 706 C CA . SER A 1 89 ? 16.353 -5.866 -7.020 1.00 89.31 89 SER A CA 1
ATOM 707 C C . SER A 1 89 ? 16.169 -6.012 -8.529 1.00 89.31 89 SER A C 1
ATOM 709 O O . SER A 1 89 ? 17.108 -6.382 -9.228 1.00 89.31 89 SER A O 1
ATOM 711 N N . ASP A 1 90 ? 14.984 -5.685 -9.051 1.00 90.00 90 ASP A N 1
ATOM 712 C CA . ASP A 1 90 ? 14.646 -5.996 -10.445 1.00 90.00 90 ASP A CA 1
ATOM 713 C C . ASP A 1 90 ? 14.954 -4.835 -11.392 1.00 90.00 90 ASP A C 1
ATOM 715 O O . ASP A 1 90 ? 15.616 -5.004 -12.420 1.00 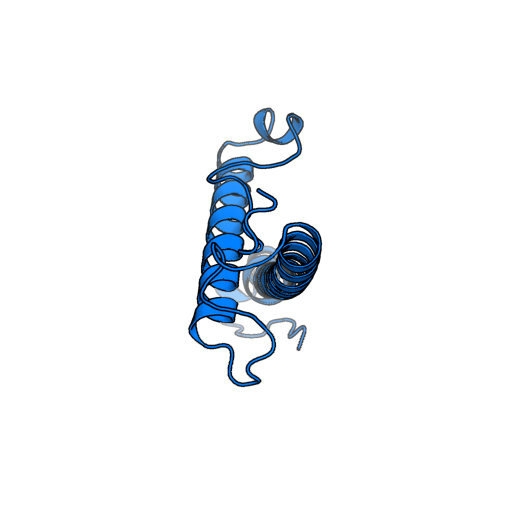90.00 90 ASP A O 1
ATOM 719 N N . TYR A 1 91 ? 14.482 -3.630 -11.057 1.00 92.06 91 TYR A N 1
ATOM 720 C CA . TYR A 1 91 ? 14.617 -2.480 -11.953 1.00 92.06 91 TYR A CA 1
ATOM 721 C C . TYR A 1 91 ? 16.081 -2.061 -12.132 1.00 92.06 91 TYR A C 1
ATOM 723 O O . TYR A 1 91 ? 16.518 -1.834 -13.262 1.00 92.06 91 TYR A O 1
ATOM 731 N N . LEU A 1 92 ? 16.858 -1.999 -11.046 1.00 92.81 92 LEU A N 1
ATOM 732 C CA . LEU A 1 92 ? 18.271 -1.625 -11.107 1.00 92.81 92 LEU A CA 1
ATOM 733 C C . LEU A 1 92 ? 19.091 -2.627 -11.936 1.00 92.81 92 LEU A C 1
ATOM 735 O O . LEU A 1 92 ? 19.852 -2.225 -12.818 1.00 92.81 92 LEU A O 1
ATOM 739 N N . SER A 1 93 ? 18.888 -3.927 -11.722 1.00 90.00 93 SER A N 1
ATOM 740 C CA . SER A 1 93 ? 19.574 -4.969 -12.494 1.00 90.00 93 SER A CA 1
ATOM 741 C C . SER A 1 93 ? 19.185 -4.954 -13.973 1.00 90.00 93 SER A C 1
ATOM 743 O O . SER A 1 93 ? 20.030 -5.220 -14.834 1.00 90.00 93 SER A O 1
ATOM 745 N N . ALA A 1 94 ? 17.943 -4.579 -14.296 1.00 91.12 94 ALA A N 1
ATOM 746 C CA . ALA A 1 94 ? 17.495 -4.423 -15.675 1.00 91.12 94 ALA A CA 1
ATOM 747 C C . ALA A 1 94 ? 18.187 -3.247 -16.388 1.00 91.12 94 ALA A C 1
ATOM 749 O O . ALA A 1 94 ? 18.680 -3.421 -17.504 1.00 91.12 94 ALA A O 1
ATOM 750 N N . ILE A 1 95 ? 18.270 -2.067 -15.759 1.00 93.38 95 ILE A N 1
ATOM 751 C CA . ILE A 1 95 ? 18.877 -0.882 -16.396 1.00 93.38 95 ILE A CA 1
ATOM 752 C C . ILE A 1 95 ? 20.406 -0.967 -16.481 1.00 93.38 95 ILE A C 1
ATOM 754 O O . ILE A 1 95 ? 20.994 -0.402 -17.400 1.00 93.38 95 ILE A O 1
ATOM 758 N N . LEU A 1 96 ? 21.048 -1.687 -15.555 1.00 92.69 96 LEU A N 1
ATOM 759 C CA . LEU A 1 96 ? 22.492 -1.940 -15.577 1.00 92.69 96 LEU A CA 1
ATOM 760 C C . LEU A 1 96 ? 22.886 -3.075 -16.535 1.00 92.69 96 LEU A C 1
ATOM 762 O O . LEU A 1 96 ? 24.069 -3.289 -16.772 1.00 92.69 96 LEU A O 1
ATOM 766 N N . GLY A 1 97 ? 21.917 -3.805 -17.095 1.00 91.25 97 GLY A N 1
ATOM 767 C CA . GLY A 1 97 ? 22.173 -4.882 -18.052 1.00 91.25 97 GLY A CA 1
ATOM 768 C C . GLY A 1 97 ? 22.663 -6.196 -17.434 1.00 91.25 97 GLY A C 1
ATOM 769 O O . GLY A 1 97 ? 22.959 -7.125 -18.182 1.00 91.25 97 GLY A O 1
ATOM 770 N N . LEU A 1 98 ? 22.674 -6.321 -16.104 1.00 90.75 98 LEU A N 1
ATOM 771 C CA . LEU A 1 98 ? 23.190 -7.493 -15.380 1.00 90.75 98 LEU A CA 1
ATOM 772 C C . LEU A 1 98 ? 22.453 -8.785 -15.751 1.00 90.75 98 LEU A C 1
ATOM 774 O O . LEU A 1 98 ? 23.065 -9.840 -15.912 1.00 90.75 98 LEU A O 1
ATOM 778 N N . VAL A 1 99 ? 21.146 -8.679 -16.003 1.00 85.69 99 VAL A N 1
ATOM 779 C CA . VAL A 1 99 ? 20.304 -9.799 -16.453 1.00 85.69 99 VAL A CA 1
ATOM 780 C C . VAL A 1 99 ? 20.810 -10.395 -17.776 1.00 85.69 99 VAL A C 1
ATOM 782 O O . VAL A 1 99 ? 20.737 -11.605 -17.976 1.00 85.69 99 VAL A O 1
ATOM 785 N N . ARG A 1 100 ? 21.364 -9.572 -18.680 1.00 85.50 100 ARG A N 1
ATOM 786 C CA . ARG A 1 100 ? 21.906 -10.030 -19.976 1.00 85.50 100 ARG A CA 1
ATOM 787 C C . ARG A 1 100 ? 23.239 -10.752 -19.826 1.00 85.50 100 ARG A C 1
ATOM 789 O O . ARG A 1 100 ? 23.561 -11.604 -20.646 1.00 85.50 100 ARG A O 1
ATOM 796 N N . GLU A 1 101 ? 23.996 -10.399 -18.796 1.00 88.19 101 GLU A N 1
ATOM 797 C CA . GLU A 1 101 ? 25.286 -11.004 -18.467 1.00 88.19 101 GLU A CA 1
ATOM 798 C C . GLU A 1 101 ? 25.128 -12.285 -17.631 1.00 88.19 101 GLU A C 1
ATOM 800 O O . GLU A 1 101 ? 26.119 -12.921 -17.284 1.00 88.19 101 GLU A O 1
ATOM 805 N N . GLY A 1 102 ? 23.889 -12.675 -17.296 1.00 87.00 102 GLY A N 1
ATOM 806 C CA . GLY A 1 102 ? 23.614 -13.792 -16.390 1.00 87.00 102 GLY A CA 1
ATOM 807 C C . GLY A 1 102 ? 24.044 -13.509 -14.948 1.00 87.00 102 GLY A C 1
ATOM 808 O O . GLY A 1 102 ? 24.192 -14.439 -14.157 1.00 87.00 102 GLY A O 1
ATOM 809 N N . ASN A 1 103 ? 24.260 -12.238 -14.604 1.00 86.44 103 ASN A N 1
ATOM 810 C CA . ASN A 1 103 ? 24.666 -11.818 -13.275 1.00 86.44 103 ASN A CA 1
ATOM 811 C C . ASN A 1 103 ? 23.423 -11.647 -12.391 1.00 86.44 103 ASN A C 1
ATOM 813 O O . ASN A 1 103 ? 22.583 -10.783 -12.639 1.00 86.44 103 ASN A O 1
ATOM 817 N N . SER A 1 104 ? 23.316 -12.479 -11.354 1.00 86.25 104 SER A N 1
ATOM 818 C CA . SER A 1 104 ? 22.211 -12.467 -10.389 1.00 86.25 104 SER A CA 1
ATOM 819 C C . SER A 1 104 ? 22.393 -11.451 -9.261 1.00 86.25 104 SER A C 1
ATOM 821 O O . SER A 1 104 ? 21.667 -11.503 -8.270 1.00 86.25 104 SER A O 1
ATOM 823 N N . TRP A 1 105 ? 23.398 -10.578 -9.349 1.00 88.50 105 TRP A N 1
ATOM 824 C CA . TRP A 1 105 ? 23.595 -9.529 -8.363 1.00 88.50 105 TRP A CA 1
ATOM 825 C C . TRP A 1 105 ? 22.387 -8.590 -8.328 1.00 88.50 105 TRP A C 1
ATOM 827 O O . TRP A 1 105 ? 21.806 -8.233 -9.355 1.00 88.50 105 TRP A O 1
ATOM 837 N N . SER A 1 106 ? 22.029 -8.180 -7.118 1.00 85.00 106 SER A N 1
ATOM 838 C CA . SER A 1 106 ? 20.958 -7.234 -6.847 1.00 85.00 106 SER A CA 1
ATOM 839 C C . SER A 1 106 ? 21.315 -6.451 -5.586 1.00 85.00 106 SER A C 1
ATOM 841 O O . SER A 1 106 ? 22.040 -6.977 -4.734 1.00 85.00 106 SER A O 1
ATOM 843 N N . LEU A 1 107 ? 20.842 -5.211 -5.460 1.00 85.06 107 LEU A N 1
ATOM 844 C CA . LEU A 1 107 ? 21.037 -4.460 -4.225 1.00 85.06 107 LEU A CA 1
ATOM 845 C C . LEU A 1 107 ? 19.963 -4.889 -3.224 1.00 85.06 107 LEU A C 1
ATOM 847 O O . LEU A 1 107 ? 18.793 -4.581 -3.431 1.00 85.06 107 LEU A O 1
ATOM 851 N N . ASP A 1 108 ? 20.367 -5.589 -2.165 1.00 83.25 108 ASP A N 1
ATOM 852 C CA . ASP A 1 108 ? 19.464 -6.018 -1.095 1.00 83.25 108 ASP A CA 1
ATOM 853 C C . ASP A 1 108 ? 19.192 -4.849 -0.126 1.00 83.25 108 ASP A C 1
ATOM 855 O O . ASP A 1 108 ? 20.139 -4.338 0.483 1.00 83.25 108 ASP A O 1
ATOM 859 N N . PRO A 1 109 ? 17.941 -4.354 -0.016 1.00 74.31 109 PRO A N 1
ATOM 860 C CA . PRO A 1 109 ? 17.592 -3.302 0.933 1.00 74.31 109 PRO A CA 1
ATOM 861 C C . PRO A 1 109 ? 17.360 -3.793 2.370 1.00 74.31 109 PRO A C 1
ATOM 863 O O . PRO A 1 109 ? 17.091 -2.942 3.225 1.00 74.31 109 PRO A O 1
ATOM 866 N N . LEU A 1 110 ? 17.373 -5.108 2.626 1.00 64.69 110 LEU A N 1
ATOM 867 C CA . LEU A 1 110 ? 16.988 -5.720 3.904 1.00 64.69 110 LEU A CA 1
ATOM 868 C C . LEU A 1 110 ? 18.150 -6.418 4.622 1.00 64.69 110 LEU A C 1
ATOM 870 O O . LEU A 1 110 ? 19.001 -7.046 3.962 1.00 64.69 110 LEU A O 1
#

Organism: NCBI:txid1051891

Foldseek 3Di:
DLLLLLADDQLDDDDPCQVVDPPVSSVVVNVLSVQLSVQSVVCLVPVVVVPGDVPSVPDDSVNSNVSNVVSNVVSVVVSVVVVVCCCQQPVVCVVVVCVVVVHNDTDDPD

Radius of gyration: 17.62 Å; chains: 1; bounding box: 44×28×39 Å

Secondary structure (DSSP, 8-state):
--SSS-PPPTT--S-GGGGGS-THHHHHHHHHHHHHHHHHHHHHHH-TT--S-S-SSSS-HHHHHHHHHHHHHHHHHHHHHHHHHIIIIIIHHHHTTGGGGT--------

pLDDT: mean 92.82, std 5.22, range [64.69, 98.38]